Protein AF-A0A6M3M463-F1 (afdb_monomer_lite)

Radius of gyration: 11.06 Å; chains: 1; bounding box: 24×22×26 Å

Structure (mmCIF, N/CA/C/O backbone):
data_AF-A0A6M3M463-F1
#
_entry.id   AF-A0A6M3M463-F1
#
loop_
_atom_site.group_PDB
_atom_site.id
_atom_site.type_symbol
_atom_site.label_atom_id
_atom_site.label_alt_id
_atom_site.label_comp_id
_atom_site.label_asym_id
_atom_site.label_entity_id
_atom_site.label_seq_id
_atom_site.pdbx_PDB_ins_code
_atom_site.Cartn_x
_atom_site.Cartn_y
_atom_site.Cartn_z
_atom_site.occupancy
_atom_site.B_iso_or_equiv
_atom_site.auth_seq_id
_atom_site.auth_comp_id
_atom_site.auth_asym_id
_atom_site.auth_atom_id
_atom_site.pdbx_PDB_model_num
ATOM 1 N N . MET A 1 1 ? 9.231 -0.776 14.778 1.00 79.50 1 MET A N 1
ATOM 2 C CA . MET A 1 1 ? 8.347 0.008 13.899 1.00 79.50 1 MET A CA 1
ATOM 3 C C . MET A 1 1 ? 7.058 -0.766 13.697 1.00 79.50 1 MET A C 1
ATOM 5 O O . MET A 1 1 ? 7.108 -1.931 13.317 1.00 79.50 1 MET A O 1
ATOM 9 N N . THR A 1 2 ? 5.929 -0.153 14.021 1.00 91.88 2 THR A N 1
ATOM 10 C CA . THR A 1 2 ? 4.584 -0.697 13.807 1.00 91.88 2 THR A CA 1
ATOM 11 C C . THR A 1 2 ? 4.111 -0.440 12.373 1.00 91.88 2 THR A C 1
ATOM 13 O O . THR A 1 2 ? 4.682 0.379 11.655 1.00 91.88 2 THR A O 1
ATOM 16 N N . ILE A 1 3 ? 3.037 -1.116 11.944 1.00 92.00 3 ILE A N 1
ATOM 17 C CA . ILE A 1 3 ? 2.431 -0.883 10.620 1.00 92.00 3 ILE A CA 1
ATOM 18 C C . ILE A 1 3 ? 1.922 0.560 10.492 1.00 92.00 3 ILE A C 1
ATOM 20 O O . ILE A 1 3 ? 2.046 1.154 9.426 1.00 92.00 3 ILE A O 1
ATOM 24 N N . ALA A 1 4 ? 1.374 1.127 11.570 1.00 91.12 4 ALA A N 1
ATOM 25 C CA . ALA A 1 4 ? 0.869 2.497 11.573 1.00 91.12 4 ALA A CA 1
ATOM 26 C C . ALA A 1 4 ? 2.000 3.517 11.374 1.00 91.12 4 ALA A C 1
ATOM 28 O O . ALA A 1 4 ? 1.903 4.359 10.488 1.00 91.12 4 ALA A O 1
ATOM 29 N N . GLU A 1 5 ? 3.096 3.391 12.130 1.00 93.75 5 GLU A N 1
ATOM 30 C CA . GLU A 1 5 ? 4.279 4.253 11.980 1.00 93.75 5 GLU A CA 1
ATOM 31 C C . GLU A 1 5 ? 4.875 4.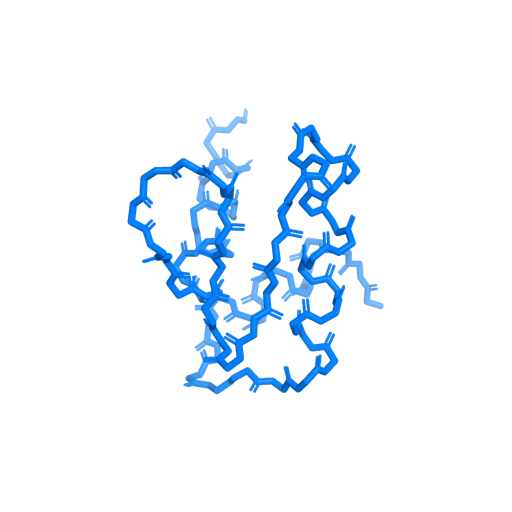157 10.570 1.00 93.75 5 GLU A C 1
ATOM 33 O O . GLU A 1 5 ? 5.217 5.173 9.969 1.00 93.75 5 GLU A O 1
ATOM 38 N N . TRP A 1 6 ? 4.939 2.943 10.011 1.00 95.00 6 TRP A N 1
ATOM 39 C CA . TRP A 1 6 ? 5.410 2.730 8.643 1.00 95.00 6 TRP A CA 1
ATOM 40 C C . TRP A 1 6 ? 4.493 3.388 7.603 1.00 95.00 6 TRP A C 1
ATOM 42 O O . TRP A 1 6 ? 4.983 4.059 6.699 1.00 95.00 6 TRP A O 1
ATOM 52 N N . LEU A 1 7 ? 3.168 3.262 7.738 1.00 94.38 7 LEU A N 1
ATOM 53 C CA . LEU A 1 7 ? 2.213 3.923 6.840 1.00 94.38 7 LEU A CA 1
ATOM 54 C C . LEU A 1 7 ? 2.350 5.449 6.892 1.00 94.38 7 LEU A C 1
ATOM 56 O O . LEU A 1 7 ? 2.284 6.101 5.854 1.00 94.38 7 LEU A O 1
ATOM 60 N N . GLU A 1 8 ? 2.558 6.024 8.078 1.00 94.50 8 GLU A N 1
ATOM 61 C CA . GLU A 1 8 ? 2.795 7.463 8.227 1.00 94.50 8 GLU A CA 1
ATOM 62 C C . GLU A 1 8 ? 4.128 7.914 7.629 1.00 94.50 8 GLU A C 1
ATOM 64 O O . GLU A 1 8 ? 4.241 9.053 7.176 1.00 94.50 8 GLU A O 1
ATOM 69 N N . GLN A 1 9 ? 5.150 7.059 7.645 1.00 95.06 9 GLN A N 1
ATOM 70 C CA . GLN A 1 9 ? 6.417 7.335 6.981 1.00 95.06 9 GLN A CA 1
ATOM 71 C C . GLN A 1 9 ? 6.258 7.285 5.457 1.00 95.06 9 GLN A C 1
ATOM 73 O O . GLN A 1 9 ? 6.507 8.286 4.793 1.00 95.06 9 GLN A O 1
ATOM 78 N N . VAL A 1 10 ? 5.723 6.189 4.910 1.00 94.88 10 VAL A N 1
ATOM 79 C CA . VAL A 1 10 ? 5.490 6.042 3.463 1.00 94.88 10 VAL A CA 1
ATOM 80 C C . VAL A 1 10 ? 4.570 7.136 2.923 1.00 94.88 10 VAL A C 1
ATOM 82 O O . VAL A 1 10 ? 4.779 7.610 1.816 1.00 94.88 10 VAL A O 1
ATOM 85 N N . ALA A 1 11 ? 3.567 7.582 3.681 1.00 94.19 11 ALA A N 1
ATOM 86 C CA . ALA A 1 11 ? 2.698 8.681 3.257 1.00 94.19 11 ALA A CA 1
ATOM 87 C C . ALA A 1 11 ? 3.428 10.036 3.141 1.00 94.19 11 ALA A C 1
ATOM 89 O O . ALA A 1 11 ? 2.993 10.891 2.372 1.00 94.19 11 ALA A O 1
ATOM 90 N N . ARG A 1 12 ? 4.506 10.245 3.910 1.00 93.19 12 ARG A N 1
ATOM 91 C CA . ARG A 1 12 ? 5.298 11.487 3.925 1.00 93.19 12 ARG A CA 1
ATOM 92 C C . ARG A 1 12 ? 6.467 11.466 2.948 1.00 93.19 12 ARG A C 1
ATOM 94 O O . ARG A 1 12 ? 6.830 12.520 2.431 1.00 93.19 12 ARG A O 1
ATOM 101 N N . ASP A 1 13 ? 7.059 10.299 2.733 1.00 91.94 13 ASP A N 1
ATOM 102 C CA . ASP A 1 13 ? 8.233 10.152 1.883 1.00 91.94 13 ASP A CA 1
ATOM 103 C C . ASP A 1 13 ? 7.877 10.354 0.403 1.00 91.94 13 ASP A C 1
ATOM 105 O O . ASP A 1 13 ? 6.809 9.963 -0.065 1.00 91.94 13 ASP A O 1
ATOM 109 N N . SER A 1 14 ? 8.800 10.951 -0.354 1.00 83.56 14 SER A N 1
ATOM 110 C CA . SER A 1 14 ? 8.627 11.197 -1.795 1.00 83.56 14 SER A CA 1
ATOM 111 C C . SER A 1 14 ? 9.005 10.000 -2.670 1.00 83.56 14 SER A C 1
ATOM 113 O O . SER A 1 14 ? 8.796 10.034 -3.881 1.00 83.56 14 SER A O 1
ATOM 115 N N . LEU A 1 15 ? 9.636 8.982 -2.080 1.00 88.94 15 LEU A N 1
ATOM 116 C CA . LEU A 1 15 ? 10.142 7.802 -2.770 1.00 88.94 15 LEU A CA 1
ATOM 117 C C . LEU A 1 15 ? 9.732 6.549 -2.006 1.00 88.94 15 LEU A C 1
ATOM 119 O O . LEU A 1 15 ? 9.804 6.509 -0.781 1.00 88.94 15 LEU A O 1
ATOM 123 N N . SER A 1 16 ? 9.345 5.517 -2.746 1.00 89.56 16 SER A N 1
ATOM 124 C CA . SER A 1 16 ? 9.085 4.183 -2.212 1.00 89.56 16 SER A CA 1
ATOM 125 C C . SER A 1 16 ? 10.192 3.223 -2.619 1.00 89.56 16 SER A C 1
ATOM 127 O O . SER A 1 16 ? 10.617 3.218 -3.777 1.00 89.56 16 SER A O 1
ATOM 129 N N . THR A 1 17 ? 10.604 2.360 -1.701 1.00 93.25 17 THR A N 1
ATOM 130 C CA . THR A 1 17 ? 11.523 1.259 -1.988 1.00 93.25 17 THR A CA 1
ATOM 131 C C . THR A 1 17 ? 10.776 0.029 -2.516 1.00 93.25 17 THR A C 1
ATOM 133 O O . THR A 1 17 ? 9.548 -0.078 -2.438 1.00 93.25 17 THR A O 1
ATOM 136 N N . GLU A 1 18 ? 11.518 -0.951 -3.035 1.00 93.75 18 GLU A N 1
ATOM 137 C CA . GLU A 1 18 ? 10.951 -2.263 -3.376 1.00 93.75 18 GLU A CA 1
ATOM 138 C C . GLU A 1 18 ? 10.360 -2.959 -2.138 1.00 93.75 18 GLU A C 1
ATOM 140 O O . GLU A 1 18 ? 9.297 -3.579 -2.210 1.00 93.75 18 GLU A O 1
ATOM 14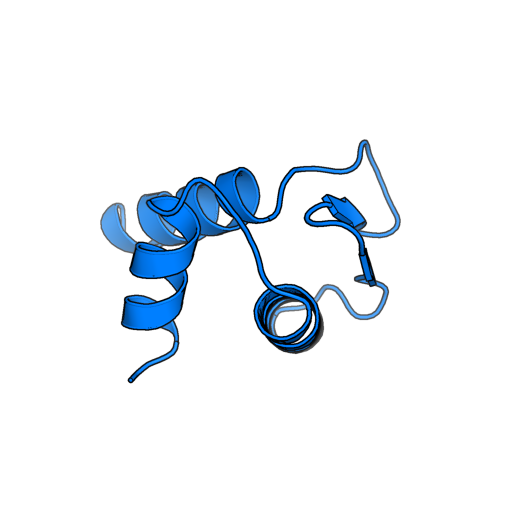5 N N . GLN A 1 19 ? 10.993 -2.783 -0.975 1.00 93.81 19 GLN A N 1
ATOM 146 C CA . GLN A 1 19 ? 10.500 -3.319 0.289 1.00 93.81 19 GLN A CA 1
ATOM 147 C C . GLN A 1 19 ? 9.148 -2.706 0.680 1.00 93.81 19 GLN A C 1
ATOM 149 O O . GLN A 1 19 ? 8.260 -3.436 1.126 1.00 93.81 19 GLN A O 1
ATOM 154 N N . ASP A 1 20 ? 8.944 -1.406 0.444 1.00 94.94 20 ASP A N 1
ATOM 155 C CA . ASP A 1 20 ? 7.651 -0.756 0.687 1.00 94.94 20 ASP A CA 1
ATOM 156 C C . ASP A 1 20 ? 6.554 -1.331 -0.209 1.00 94.94 20 ASP A C 1
ATOM 158 O O . ASP A 1 20 ? 5.426 -1.539 0.243 1.00 94.94 20 ASP A O 1
ATOM 162 N N . CYS A 1 21 ? 6.888 -1.651 -1.462 1.00 95.06 21 CYS A N 1
ATOM 163 C CA . CYS A 1 21 ? 5.953 -2.286 -2.386 1.00 95.06 21 CYS A CA 1
ATOM 164 C C . CYS A 1 21 ? 5.511 -3.662 -1.863 1.00 95.06 21 CYS A C 1
ATOM 166 O O . CYS A 1 21 ? 4.312 -3.925 -1.748 1.00 95.06 21 CYS A O 1
ATOM 168 N N . LEU A 1 22 ? 6.465 -4.515 -1.475 1.00 95.31 22 LEU A N 1
ATOM 169 C CA . LEU A 1 22 ? 6.181 -5.848 -0.930 1.00 95.31 22 LEU A CA 1
ATOM 170 C C . LEU A 1 22 ? 5.359 -5.779 0.365 1.00 95.31 22 LEU A C 1
ATOM 172 O O . LEU A 1 22 ? 4.420 -6.557 0.563 1.00 95.31 22 LEU A O 1
ATOM 176 N N . GLN A 1 23 ? 5.686 -4.832 1.244 1.00 95.44 23 GLN A N 1
ATOM 177 C CA . GLN A 1 23 ? 4.988 -4.657 2.511 1.00 95.44 23 GLN A CA 1
ATOM 178 C C . GLN A 1 23 ? 3.560 -4.136 2.309 1.00 95.44 23 GLN A C 1
ATOM 180 O O . GLN A 1 23 ? 2.626 -4.695 2.893 1.00 95.44 23 GLN A O 1
ATOM 185 N N . MET A 1 24 ? 3.362 -3.137 1.441 1.00 95.88 24 MET A N 1
ATOM 186 C CA . MET A 1 24 ? 2.029 -2.646 1.076 1.00 95.88 24 MET A CA 1
ATOM 187 C C . MET A 1 24 ? 1.179 -3.758 0.458 1.00 95.88 24 MET A C 1
ATOM 189 O O . MET A 1 24 ? 0.027 -3.941 0.848 1.00 95.88 24 MET A O 1
ATOM 193 N N . GLU A 1 25 ? 1.744 -4.538 -0.466 1.00 95.56 25 GLU A N 1
ATOM 194 C CA . GLU A 1 25 ? 1.052 -5.663 -1.097 1.00 95.56 25 GLU A CA 1
ATOM 195 C C . GLU A 1 25 ? 0.572 -6.685 -0.054 1.00 95.56 25 GLU A C 1
ATOM 197 O O . GLU A 1 25 ? -0.592 -7.097 -0.067 1.00 95.56 25 GLU A O 1
ATOM 202 N N . SER A 1 26 ? 1.441 -7.050 0.892 1.00 95.12 26 SER A N 1
ATOM 203 C CA . SER A 1 26 ? 1.117 -7.969 1.989 1.00 95.12 26 SER A CA 1
ATOM 204 C C . SER A 1 26 ? -0.018 -7.441 2.875 1.00 95.12 26 SER A C 1
ATOM 206 O O . SER A 1 26 ? -0.952 -8.182 3.196 1.00 95.12 26 SER A O 1
ATOM 208 N N . ILE A 1 27 ? 0.014 -6.152 3.230 1.00 93.56 27 ILE A N 1
ATOM 209 C CA . ILE A 1 27 ? -1.033 -5.507 4.034 1.00 93.56 27 ILE A CA 1
ATOM 210 C C . ILE A 1 27 ? -2.366 -5.515 3.287 1.00 93.56 27 ILE A C 1
ATOM 212 O O . ILE A 1 27 ? -3.365 -5.978 3.836 1.00 93.56 27 ILE A O 1
ATOM 216 N N . LEU A 1 28 ? -2.383 -5.069 2.028 1.00 93.81 28 LEU A N 1
ATOM 217 C CA . LEU A 1 28 ? -3.598 -4.998 1.212 1.00 93.81 28 LEU A CA 1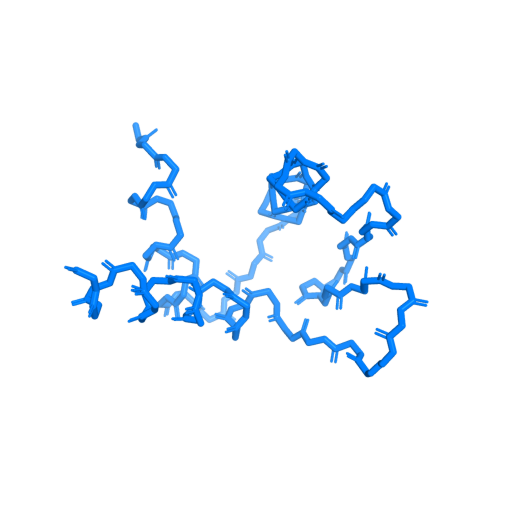
ATOM 218 C C . LEU A 1 28 ? -4.259 -6.371 1.048 1.00 93.81 28 LEU A C 1
ATOM 220 O O . LEU A 1 28 ? -5.479 -6.495 1.178 1.00 93.81 28 LEU A O 1
ATOM 224 N N . ARG A 1 29 ? -3.460 -7.424 0.849 1.00 94.12 29 ARG A N 1
ATOM 225 C CA . ARG A 1 29 ? -3.972 -8.799 0.778 1.00 94.12 29 ARG A CA 1
ATOM 226 C C . ARG A 1 29 ? -4.609 -9.261 2.084 1.00 94.12 29 ARG A C 1
ATOM 228 O O . ARG A 1 29 ? -5.647 -9.915 2.036 1.00 94.12 29 ARG A O 1
ATOM 235 N N . ARG A 1 30 ? -4.042 -8.893 3.237 1.00 92.31 30 ARG A N 1
ATOM 236 C CA . ARG A 1 30 ? -4.585 -9.247 4.561 1.00 92.31 30 ARG A CA 1
ATOM 237 C C . ARG A 1 30 ? -5.892 -8.528 4.892 1.00 92.31 30 ARG A C 1
ATOM 239 O O . ARG A 1 30 ? -6.710 -9.092 5.608 1.00 92.31 30 ARG A O 1
ATOM 246 N N . VAL A 1 31 ? -6.100 -7.317 4.374 1.00 89.12 31 VAL A N 1
ATOM 247 C CA . VAL A 1 31 ? -7.294 -6.500 4.671 1.00 89.12 31 VAL A CA 1
ATOM 248 C C . VAL A 1 31 ? -8.439 -6.673 3.665 1.00 89.12 31 VAL A C 1
ATOM 250 O O . VAL A 1 31 ? -9.435 -5.962 3.755 1.00 89.12 31 VAL A O 1
ATOM 253 N N . GLY A 1 32 ? -8.322 -7.614 2.720 1.00 90.50 32 GLY A N 1
ATOM 254 C CA . GLY A 1 32 ? -9.423 -7.991 1.823 1.00 90.50 32 GLY A CA 1
ATOM 255 C C . GLY A 1 32 ? -9.199 -7.726 0.333 1.00 90.50 32 GLY A C 1
ATOM 256 O O . GLY A 1 32 ? -10.128 -7.908 -0.449 1.00 90.50 32 GLY A O 1
ATOM 257 N N . PHE A 1 33 ? -7.985 -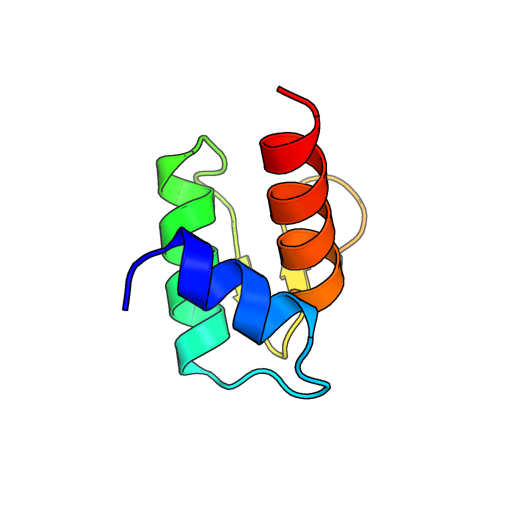7.362 -0.093 1.00 92.25 33 PHE A N 1
ATOM 258 C CA . PHE A 1 33 ? -7.625 -7.232 -1.511 1.00 92.25 33 PHE A CA 1
ATOM 259 C C . PHE A 1 33 ? -6.683 -8.368 -1.949 1.00 92.25 33 PHE A C 1
ATOM 261 O O . PHE A 1 33 ? -5.496 -8.134 -2.180 1.00 92.25 33 PHE A O 1
ATOM 268 N N . PRO A 1 34 ? -7.163 -9.620 -2.095 1.00 91.62 34 PRO A N 1
ATOM 269 C CA . PRO A 1 34 ? -6.303 -10.784 -2.351 1.00 91.62 34 PRO A CA 1
ATOM 270 C C . PRO A 1 34 ? -5.539 -10.702 -3.681 1.00 91.62 34 PRO A C 1
ATOM 272 O O . PRO A 1 34 ? -4.484 -11.314 -3.829 1.00 91.62 34 PRO A O 1
ATOM 275 N N . ARG A 1 35 ? -6.052 -9.929 -4.647 1.00 92.88 35 ARG A N 1
ATOM 276 C CA . ARG A 1 35 ? -5.422 -9.690 -5.956 1.00 92.88 35 ARG A CA 1
ATOM 277 C C . ARG A 1 35 ? -4.594 -8.405 -6.011 1.00 92.88 35 ARG A C 1
ATOM 279 O O . ARG A 1 35 ? -4.161 -8.031 -7.097 1.00 92.88 35 ARG A O 1
ATOM 286 N N . ALA A 1 36 ? -4.369 -7.741 -4.873 1.00 94.38 36 ALA A N 1
ATOM 287 C CA . ALA A 1 36 ? -3.523 -6.560 -4.833 1.00 94.38 36 ALA A CA 1
ATOM 288 C C . ALA A 1 36 ? -2.118 -6.885 -5.359 1.00 94.38 36 ALA A C 1
ATOM 290 O O . ALA A 1 36 ? -1.528 -7.922 -5.016 1.00 94.38 36 ALA A O 1
ATOM 291 N N . ARG A 1 37 ? -1.615 -5.989 -6.205 1.00 95.06 37 ARG A N 1
ATOM 292 C CA . ARG A 1 37 ? -0.259 -5.977 -6.749 1.00 95.06 37 ARG A CA 1
ATOM 293 C C . ARG A 1 37 ? 0.341 -4.602 -6.513 1.00 95.06 37 ARG A C 1
ATOM 295 O O . ARG A 1 37 ? -0.336 -3.607 -6.768 1.00 95.06 37 ARG A O 1
ATOM 302 N N . VAL A 1 38 ? 1.586 -4.534 -6.057 1.00 95.75 38 VAL A N 1
ATOM 303 C CA . VAL A 1 38 ? 2.291 -3.254 -5.904 1.00 95.75 38 VAL A CA 1
ATOM 304 C C . VAL A 1 38 ? 3.618 -3.317 -6.641 1.00 95.75 38 VAL A C 1
ATOM 306 O O . VAL A 1 38 ? 4.445 -4.182 -6.374 1.00 95.75 38 VAL A O 1
ATOM 309 N N . THR A 1 39 ? 3.814 -2.423 -7.606 1.00 93.50 39 THR A N 1
ATOM 310 C CA . THR A 1 39 ? 5.037 -2.376 -8.414 1.00 93.50 39 THR A CA 1
ATOM 311 C C . THR A 1 39 ? 5.339 -0.948 -8.841 1.00 93.50 39 THR A C 1
ATOM 313 O O . THR A 1 39 ? 4.418 -0.178 -9.112 1.00 93.50 39 THR A O 1
ATOM 316 N N . CYS A 1 40 ? 6.622 -0.581 -8.858 1.00 90.50 40 CYS A N 1
ATOM 317 C CA . CYS A 1 40 ? 7.092 0.766 -9.196 1.00 90.50 40 CYS A CA 1
ATOM 318 C C . CYS A 1 40 ? 6.348 1.883 -8.433 1.00 90.50 40 CYS A C 1
ATOM 320 O O . CYS A 1 40 ? 5.970 2.893 -9.022 1.00 90.50 40 CYS A O 1
ATOM 322 N N . GLY A 1 41 ? 6.070 1.679 -7.138 1.00 92.69 41 GLY A N 1
ATOM 323 C CA . GLY A 1 41 ? 5.339 2.648 -6.313 1.00 92.69 41 GLY A CA 1
ATOM 324 C C . GLY A 1 41 ? 3.852 2.799 -6.658 1.00 92.69 41 GLY A C 1
ATOM 325 O O . GLY A 1 41 ? 3.199 3.702 -6.140 1.00 92.69 41 GLY A O 1
ATOM 326 N N . MET A 1 42 ? 3.297 1.925 -7.502 1.00 96.31 42 MET A N 1
ATOM 327 C CA . MET A 1 42 ? 1.893 1.928 -7.916 1.00 96.31 42 MET A CA 1
ATOM 328 C C . MET A 1 42 ? 1.165 0.695 -7.382 1.00 96.31 42 MET A C 1
ATOM 330 O O . MET A 1 42 ? 1.648 -0.432 -7.482 1.00 96.31 42 MET A O 1
ATOM 334 N N . VAL A 1 43 ? -0.022 0.918 -6.829 1.00 96.56 43 VAL A N 1
ATOM 335 C CA . VAL A 1 43 ? -0.918 -0.073 -6.241 1.00 96.56 43 VAL A CA 1
ATOM 336 C C . VAL A 1 43 ? -2.039 -0.384 -7.225 1.00 96.56 43 VAL A C 1
ATOM 338 O O . VAL A 1 43 ? -2.798 0.496 -7.626 1.00 96.56 43 VAL A O 1
ATOM 341 N N . TYR A 1 44 ? -2.182 -1.662 -7.554 1.00 95.69 44 TYR A N 1
ATOM 342 C CA . TYR A 1 44 ? -3.214 -2.204 -8.426 1.00 95.69 44 TYR A CA 1
ATOM 343 C C . TYR A 1 44 ? -4.116 -3.121 -7.601 1.00 95.69 44 TYR A C 1
ATOM 345 O O . TYR A 1 44 ? -3.665 -4.148 -7.098 1.00 95.69 44 TYR A O 1
ATOM 353 N N . LEU A 1 45 ? -5.399 -2.780 -7.472 1.00 91.31 45 LEU A N 1
ATOM 354 C CA . LEU A 1 45 ? -6.369 -3.572 -6.696 1.00 91.31 45 LEU A CA 1
ATOM 355 C C . LEU A 1 45 ? -7.148 -4.589 -7.552 1.00 91.31 45 LEU A C 1
ATOM 357 O O . LEU A 1 45 ? -8.026 -5.287 -7.050 1.00 91.31 45 LEU A O 1
ATOM 361 N N . GLY A 1 46 ? -6.837 -4.685 -8.848 1.00 82.38 46 GLY A N 1
ATOM 362 C CA . GLY A 1 46 ? -7.530 -5.552 -9.810 1.00 82.38 46 GLY A CA 1
ATOM 363 C C . GLY A 1 46 ? -8.846 -4.978 -10.350 1.00 82.38 46 GLY A C 1
ATOM 364 O O . GLY A 1 46 ? -9.428 -5.561 -11.258 1.00 82.38 46 GLY A O 1
ATOM 365 N N . THR A 1 47 ? -9.294 -3.837 -9.826 1.00 78.81 47 THR A N 1
ATOM 366 C CA . THR A 1 47 ? -10.403 -3.030 -10.351 1.00 78.81 47 THR A CA 1
ATOM 367 C C . THR A 1 47 ? -10.046 -1.551 -10.201 1.00 78.81 47 THR A C 1
ATOM 369 O O . THR A 1 47 ? -9.373 -1.186 -9.236 1.00 78.81 47 THR A O 1
ATOM 372 N N . GLY A 1 48 ? -10.477 -0.715 -11.149 1.00 82.56 48 GLY A N 1
ATOM 373 C CA . GLY A 1 48 ? -10.203 0.725 -11.141 1.00 82.56 48 GLY A CA 1
ATOM 374 C C . GLY A 1 48 ? -8.798 1.114 -11.609 1.00 82.56 48 GLY A C 1
ATOM 375 O O . GLY A 1 48 ? -8.018 0.280 -12.073 1.00 82.56 48 GLY A O 1
ATOM 376 N N . GLU A 1 49 ? -8.506 2.410 -11.508 1.00 91.12 49 GLU A N 1
ATOM 377 C CA . GLU A 1 49 ? -7.201 2.967 -11.859 1.00 91.12 49 GLU A CA 1
ATOM 378 C C . GLU A 1 49 ? -6.158 2.688 -10.767 1.00 91.12 49 GLU A C 1
ATOM 380 O O . GLU A 1 49 ? -6.488 2.677 -9.575 1.00 91.12 49 GLU A O 1
ATOM 385 N N . PRO A 1 50 ? -4.891 2.455 -11.147 1.00 94.06 50 PRO A N 1
ATOM 386 C CA . PRO A 1 50 ? -3.819 2.298 -10.182 1.00 94.06 50 PRO A CA 1
ATOM 387 C C . PRO A 1 50 ? -3.563 3.600 -9.423 1.00 94.06 50 PRO A C 1
ATOM 389 O O . PRO A 1 50 ? -3.599 4.690 -9.989 1.00 94.06 50 PRO A O 1
ATOM 392 N N . ALA A 1 51 ? -3.241 3.478 -8.139 1.00 94.38 51 ALA A N 1
ATOM 393 C CA . ALA A 1 51 ? -2.943 4.613 -7.272 1.00 94.38 51 ALA A CA 1
ATOM 394 C C . ALA A 1 51 ? -1.512 4.527 -6.744 1.00 94.38 51 ALA A C 1
ATOM 396 O O . ALA A 1 51 ? -1.012 3.438 -6.478 1.00 94.38 51 ALA A O 1
ATOM 397 N N . SER A 1 52 ? -0.852 5.666 -6.542 1.00 95.56 52 SER A N 1
ATOM 398 C CA . SER A 1 52 ? 0.462 5.685 -5.892 1.00 95.56 52 SER A CA 1
ATOM 399 C C . SER A 1 52 ? 0.388 5.094 -4.477 1.00 95.56 52 SER A C 1
ATOM 401 O O . SER A 1 52 ? -0.555 5.366 -3.730 1.00 95.56 52 SER A O 1
ATOM 403 N N . ILE A 1 53 ? 1.412 4.336 -4.082 1.00 96.00 53 ILE A N 1
ATOM 404 C CA . ILE A 1 53 ? 1.579 3.793 -2.729 1.00 96.00 53 ILE A CA 1
ATOM 405 C C . ILE A 1 53 ? 1.491 4.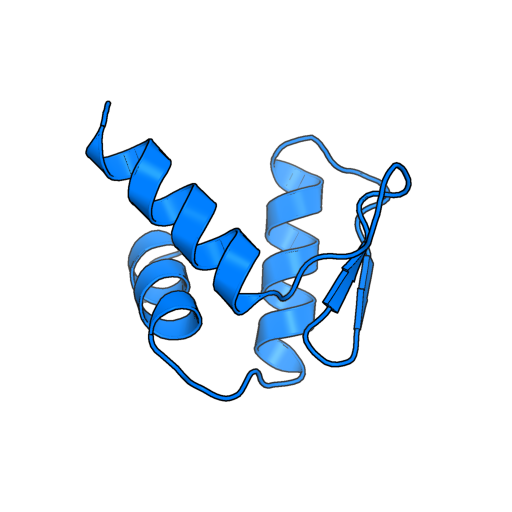886 -1.656 1.00 96.00 53 ILE A C 1
ATOM 407 O O . ILE A 1 53 ? 0.860 4.669 -0.623 1.00 96.00 53 ILE A O 1
ATOM 411 N N . HIS A 1 54 ? 2.027 6.077 -1.932 1.00 95.88 54 HIS A N 1
ATOM 412 C CA . HIS A 1 54 ? 1.980 7.230 -1.032 1.00 95.88 54 HIS A CA 1
ATOM 413 C C . HIS A 1 54 ? 0.540 7.723 -0.838 1.00 95.88 54 HIS A C 1
ATOM 415 O O . 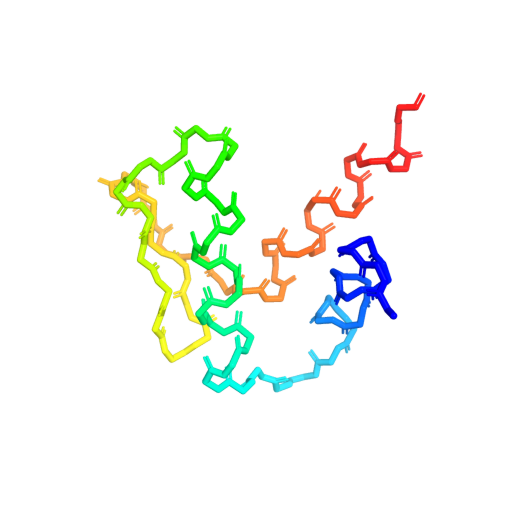HIS A 1 54 ? 0.093 7.937 0.288 1.00 95.88 54 HIS A O 1
ATOM 421 N N . ALA A 1 55 ? -0.235 7.812 -1.924 1.00 94.44 55 ALA A N 1
ATOM 422 C CA . ALA A 1 55 ? -1.642 8.210 -1.870 1.00 94.44 55 ALA A CA 1
ATOM 423 C C . ALA A 1 55 ? -2.509 7.177 -1.128 1.00 94.44 55 ALA A C 1
ATOM 425 O O . ALA A 1 55 ? -3.398 7.538 -0.347 1.00 94.44 55 ALA A O 1
ATOM 426 N N . VAL A 1 56 ? -2.231 5.885 -1.331 1.00 94.38 56 VAL A N 1
ATOM 427 C CA . VAL A 1 56 ? -2.898 4.796 -0.605 1.00 94.38 56 VAL A CA 1
ATOM 428 C C . VAL A 1 56 ? -2.560 4.860 0.884 1.00 94.38 56 VAL A C 1
ATOM 430 O O . VAL A 1 56 ? -3.474 4.855 1.710 1.00 94.38 56 VAL A O 1
ATOM 433 N N . ALA A 1 57 ? -1.280 5.003 1.238 1.00 95.06 57 ALA A N 1
ATOM 434 C CA . ALA A 1 57 ? -0.836 5.148 2.622 1.00 95.06 57 ALA A CA 1
ATOM 435 C C . ALA A 1 57 ? -1.493 6.362 3.303 1.00 95.06 57 ALA A C 1
ATOM 437 O O . ALA A 1 57 ? -2.086 6.221 4.374 1.00 95.06 57 ALA A O 1
ATOM 438 N N . GLN A 1 58 ? -1.503 7.523 2.640 1.00 94.50 58 GLN A N 1
ATOM 439 C CA . GLN A 1 58 ? -2.148 8.739 3.139 1.00 94.50 58 GLN A CA 1
ATOM 440 C C . GLN A 1 58 ? -3.649 8.535 3.380 1.00 94.50 58 GLN A C 1
ATOM 442 O O . GLN A 1 58 ? -4.189 8.988 4.390 1.00 94.50 58 GLN A O 1
ATOM 447 N N . THR A 1 59 ? -4.334 7.828 2.478 1.00 93.38 59 THR A N 1
ATOM 448 C CA . THR A 1 59 ? -5.762 7.519 2.626 1.00 93.38 59 THR A CA 1
ATOM 449 C C . THR A 1 59 ? -6.020 6.640 3.846 1.00 93.38 59 THR A C 1
ATOM 451 O O . THR A 1 59 ? -6.959 6.906 4.600 1.00 93.38 59 THR A O 1
ATOM 454 N N . ILE A 1 60 ? -5.189 5.616 4.064 1.00 91.69 60 ILE A N 1
ATOM 455 C CA . ILE A 1 60 ? -5.306 4.718 5.219 1.00 91.69 60 ILE A CA 1
ATOM 456 C C . ILE A 1 60 ? -5.085 5.500 6.521 1.00 91.69 60 ILE A C 1
ATOM 458 O O . ILE A 1 60 ? -5.929 5.436 7.415 1.00 91.69 60 ILE A O 1
ATOM 462 N N . VAL A 1 61 ? -4.013 6.294 6.603 1.00 92.62 61 VAL A N 1
ATOM 463 C CA . VAL A 1 61 ? -3.696 7.130 7.777 1.00 92.62 61 VAL A CA 1
ATOM 464 C C . VAL A 1 61 ? -4.826 8.119 8.073 1.00 92.62 61 VAL A C 1
ATOM 466 O O . VAL A 1 61 ? -5.277 8.229 9.213 1.00 92.62 61 VAL A O 1
ATOM 469 N N . ASN A 1 62 ? -5.335 8.812 7.050 1.00 92.31 62 ASN A N 1
ATOM 470 C CA . ASN A 1 62 ? -6.411 9.791 7.212 1.00 92.31 62 ASN A CA 1
ATOM 471 C C . ASN A 1 62 ? -7.724 9.150 7.671 1.00 92.31 62 ASN A C 1
ATOM 473 O O . ASN A 1 62 ? -8.453 9.754 8.456 1.00 92.31 62 ASN A O 1
ATOM 477 N N . LYS A 1 63 ? -8.045 7.945 7.183 1.00 89.19 63 LYS A N 1
ATOM 478 C CA . LYS A 1 63 ? -9.222 7.201 7.645 1.00 89.19 63 LYS A CA 1
ATOM 479 C C . LYS A 1 63 ? -9.064 6.748 9.093 1.00 89.19 63 LYS A C 1
ATOM 481 O O . LYS A 1 63 ? -10.008 6.908 9.852 1.00 89.19 63 LYS A O 1
ATOM 486 N N . ALA A 1 64 ? -7.888 6.262 9.488 1.00 84.44 64 ALA A N 1
ATOM 487 C CA . ALA A 1 64 ? -7.625 5.822 10.859 1.00 84.44 64 ALA A CA 1
ATOM 488 C C . ALA A 1 64 ? -7.721 6.958 11.895 1.00 84.44 64 ALA A C 1
ATOM 490 O O . ALA A 1 64 ? -8.114 6.705 13.024 1.00 84.44 64 ALA A O 1
ATOM 491 N N . LYS A 1 65 ? -7.404 8.205 11.516 1.00 81.94 65 LYS A N 1
ATOM 492 C CA . LYS A 1 65 ? -7.490 9.389 12.399 1.00 81.94 65 LYS A CA 1
ATOM 493 C C . LYS A 1 65 ? -8.897 9.980 12.546 1.00 81.94 65 LYS A C 1
ATOM 495 O O . LYS A 1 65 ? -9.096 10.857 13.378 1.00 81.94 65 LYS A O 1
ATOM 500 N N . LYS A 1 66 ? -9.843 9.577 11.692 1.00 70.19 66 LYS A N 1
ATOM 501 C CA . LYS A 1 66 ? -11.242 10.046 11.715 1.00 70.19 66 LYS A CA 1
ATOM 502 C C . LYS A 1 66 ? -12.187 9.104 12.471 1.00 70.19 66 LYS A C 1
ATOM 504 O O . LYS A 1 66 ? -13.371 9.417 12.563 1.00 70.19 66 LYS A O 1
ATOM 509 N N . VAL A 1 67 ? -11.677 7.964 12.932 1.00 55.88 67 VAL A N 1
ATOM 510 C CA . VAL A 1 67 ? -12.368 6.997 13.798 1.00 55.88 67 VAL A CA 1
ATOM 511 C C . VAL A 1 67 ? -12.012 7.316 15.241 1.00 55.88 67 VAL A C 1
ATOM 513 O O . VAL A 1 67 ? -12.934 7.260 16.079 1.00 55.88 67 VAL A O 1
#

Secondary structure (DSSP, 8-state):
--HHHHHHHHHH-S---HHHHHHHHHHHHHTT-TT-EEETTEEE-SSS--EEHHHHHHHHHHHHTT-

pLDDT: mean 91.41, std 6.52, range [55.88, 96.56]

Foldseek 3Di:
DDPLVVLVVLLPDPDDDPVLQVVLQVVCCVVPQVVWHGDPQWIDSVDDDIDGSNVVSVVVNVVVVVD

Sequence (67 aa):
MTIAEWLEQVARDSLSTEQDCLQMESILRRVGFPRARVTCGMVYLGTGEPASIHAVAQTIVNKAKKV

Organism: NCBI:txid1070528